Protein AF-A0A0D2Y3J0-F1 (afdb_monomer)

pLDDT: mean 89.6, std 12.4, range [30.55, 98.5]

Radius of gyration: 17.75 Å; Cα contacts (8 Å, |Δi|>4): 275; chains: 1; bounding box: 44×41×51 Å

Sequence (168 aa):
MAFYSLRALSFVGDEAYEAQFFSFWAPWRKQLELNMTTWVEDYITQRSDCHAWGSLPLYEYTAEVAGFKLAMINGERVLIFKPRVGLFKAFEAKVPVSGTWQQPILARVSWQKDQNNEVFLTLSWESEGDEKQEGKQLPVHIILPTRQEEVLETLSNKQWKLSLGSKQ

Secondary structure (DSSP, 8-state):
-HHHHHHHHHHH-HHHHHHHHHHHTHHHHHHHHTT-SS--S-TTT---S--GGG-HHHHIIIIIIS-EEEEEETTEEEEEE---TTS-SEEEEEEEEEE-SSSEEEEEEEEEE-TTSEEEEEEEEEE-SSS---S-PPPEEEE-TTS-EEEESS---EEEEEE-----

Mean predicted aligned error: 5.48 Å

Nearest PDB structures (foldseek):
  2imj-assembly2_D  TM=3.418E-01  e=1.082E+00  Pseudomonas protegens Pf-5
  3f14-assembly1_A-2  TM=2.575E-01  e=6.310E-01  Cytophaga hutchinsonii ATCC 33406
  6d63-assembly5_I  TM=4.666E-01  e=7.826E+00  Pseudomonas sp. ADP
  5if6-assembly2_B  TM=3.791E-01  e=8.309E+00  synthetic construct

Structure (mmCIF, N/CA/C/O backbone):
data_AF-A0A0D2Y3J0-F1
#
_entry.id   AF-A0A0D2Y3J0-F1
#
loop_
_atom_site.group_PDB
_atom_site.id
_atom_site.type_symbol
_atom_site.label_atom_id
_atom_site.label_alt_id
_atom_site.label_comp_id
_atom_site.label_asym_id
_atom_site.label_entity_id
_atom_site.label_seq_id
_atom_site.pdbx_PDB_ins_code
_atom_site.Cartn_x
_atom_site.Cartn_y
_atom_site.Cartn_z
_atom_site.occupancy
_atom_site.B_iso_or_equiv
_atom_site.auth_seq_id
_atom_site.auth_comp_id
_atom_site.auth_asym_id
_atom_site.auth_atom_id
_atom_site.pdbx_PDB_model_num
ATOM 1 N N . MET A 1 1 ? 9.677 9.136 -14.316 1.00 67.69 1 MET A N 1
ATOM 2 C CA . MET A 1 1 ? 8.374 9.783 -14.630 1.00 67.69 1 MET A CA 1
ATOM 3 C C . MET A 1 1 ? 7.135 9.088 -14.047 1.00 67.69 1 MET A C 1
ATOM 5 O O . MET A 1 1 ? 6.136 9.767 -13.875 1.00 67.69 1 MET A O 1
ATOM 9 N N . ALA A 1 2 ? 7.164 7.798 -13.682 1.00 86.62 2 ALA A N 1
ATOM 10 C CA . ALA A 1 2 ? 5.972 7.083 -13.189 1.00 86.62 2 ALA A CA 1
ATOM 11 C C . ALA A 1 2 ? 5.349 7.624 -11.878 1.00 86.62 2 ALA A C 1
ATOM 13 O O . ALA A 1 2 ? 4.147 7.470 -11.680 1.00 86.62 2 ALA A O 1
ATOM 14 N N . PHE A 1 3 ? 6.130 8.286 -11.010 1.00 91.19 3 PHE A N 1
ATOM 15 C CA . PHE A 1 3 ? 5.646 8.805 -9.720 1.00 91.19 3 PHE A CA 1
ATOM 16 C C . PHE A 1 3 ? 4.426 9.725 -9.879 1.00 91.19 3 PHE A C 1
ATOM 18 O O . PHE A 1 3 ? 3.378 9.476 -9.289 1.00 91.19 3 PHE A O 1
ATOM 25 N N . TYR A 1 4 ? 4.526 10.766 -10.711 1.00 93.94 4 TYR A N 1
ATOM 26 C CA . TYR A 1 4 ? 3.445 11.745 -10.863 1.00 93.94 4 TYR A CA 1
ATOM 27 C C . TYR A 1 4 ? 2.202 11.154 -11.533 1.00 93.94 4 TYR A C 1
ATOM 29 O O . TYR A 1 4 ? 1.088 11.546 -11.200 1.00 93.94 4 TYR A O 1
ATOM 37 N N . SER A 1 5 ? 2.373 10.175 -12.425 1.00 94.94 5 SER A N 1
ATOM 38 C CA . SER A 1 5 ? 1.251 9.467 -13.047 1.00 94.94 5 SER A CA 1
ATOM 39 C C . SER A 1 5 ? 0.469 8.643 -12.019 1.00 94.94 5 SER A C 1
ATOM 41 O O . SER A 1 5 ? -0.756 8.714 -11.994 1.00 94.94 5 SER A O 1
ATOM 43 N N . LEU A 1 6 ? 1.154 7.932 -11.117 1.00 95.50 6 LEU A N 1
ATOM 44 C CA . LEU A 1 6 ? 0.505 7.201 -10.022 1.00 95.50 6 LEU A CA 1
ATOM 45 C C . LEU A 1 6 ? -0.146 8.140 -8.997 1.00 95.50 6 LEU A C 1
ATOM 47 O O . LEU A 1 6 ? -1.243 7.851 -8.523 1.00 95.50 6 LEU A O 1
ATOM 51 N N . ARG A 1 7 ? 0.460 9.301 -8.710 1.00 95.81 7 ARG A N 1
ATOM 52 C CA . ARG A 1 7 ? -0.180 10.347 -7.889 1.00 95.81 7 ARG A CA 1
ATOM 53 C C . ARG A 1 7 ? -1.465 10.868 -8.531 1.00 95.81 7 ARG A C 1
ATOM 55 O O . ARG A 1 7 ? -2.476 10.962 -7.842 1.00 95.81 7 ARG A O 1
ATOM 62 N N . ALA A 1 8 ? -1.447 11.151 -9.834 1.00 96.31 8 ALA A N 1
ATOM 63 C CA . ALA A 1 8 ? -2.632 11.593 -10.566 1.00 96.31 8 ALA A CA 1
ATOM 64 C C . ALA A 1 8 ? -3.733 10.521 -10.558 1.00 96.31 8 ALA A C 1
ATOM 66 O O . ALA A 1 8 ? -4.881 10.830 -10.257 1.00 96.31 8 ALA A O 1
ATOM 67 N N . LEU A 1 9 ? -3.388 9.253 -10.795 1.00 96.19 9 LEU A N 1
ATOM 68 C CA . LEU A 1 9 ? -4.343 8.144 -10.716 1.00 96.19 9 LEU A CA 1
ATOM 69 C C . LEU A 1 9 ? -4.934 7.988 -9.311 1.00 96.19 9 LEU A C 1
ATOM 71 O O . LEU A 1 9 ? -6.146 7.842 -9.175 1.00 96.19 9 LEU A O 1
ATOM 75 N N . SER A 1 10 ? -4.107 8.082 -8.263 1.00 95.38 10 SER A N 1
ATOM 76 C CA . SER A 1 10 ? -4.595 8.020 -6.881 1.00 95.38 10 SER A CA 1
ATOM 77 C C . SER A 1 10 ? -5.524 9.184 -6.551 1.00 95.38 10 SER A C 1
ATOM 79 O O . SER A 1 10 ? -6.393 9.018 -5.698 1.00 95.38 10 SER A O 1
ATOM 81 N N . PHE A 1 11 ? -5.313 10.351 -7.159 1.00 94.94 11 PHE A N 1
ATOM 82 C CA . PHE A 1 11 ? -6.169 11.517 -6.974 1.00 94.94 11 PHE A CA 1
ATOM 83 C C . PHE A 1 11 ? -7.521 11.349 -7.678 1.00 94.94 11 PHE A C 1
ATOM 85 O O . PHE A 1 11 ? -8.545 11.711 -7.110 1.00 94.94 11 PHE A O 1
ATOM 92 N N . VAL A 1 12 ? -7.533 10.763 -8.882 1.00 96.00 12 VAL A N 1
ATOM 93 C CA . VAL A 1 12 ? -8.768 10.470 -9.635 1.00 96.00 12 VAL A CA 1
ATOM 94 C C . VAL A 1 12 ? -9.661 9.494 -8.873 1.00 96.00 12 VAL A C 1
ATOM 96 O O . VAL A 1 12 ? -10.873 9.686 -8.819 1.00 96.00 12 VAL A O 1
ATOM 99 N N . GLY A 1 13 ? -9.075 8.458 -8.273 1.00 93.38 13 GLY A N 1
ATOM 100 C CA . GLY A 1 13 ? -9.808 7.542 -7.411 1.00 93.38 13 GLY A CA 1
ATOM 101 C C . GLY A 1 13 ? -9.297 6.112 -7.459 1.00 93.38 13 GLY A C 1
ATOM 102 O O . GLY A 1 13 ? -8.381 5.760 -8.204 1.00 93.38 13 GLY A O 1
ATOM 103 N N . ASP A 1 14 ? -9.914 5.273 -6.631 1.00 93.06 14 ASP A N 1
ATOM 104 C CA . ASP A 1 14 ? -9.416 3.922 -6.387 1.00 93.06 14 ASP A CA 1
ATOM 105 C C . ASP A 1 14 ? -9.575 3.011 -7.600 1.00 93.06 14 ASP A C 1
ATOM 107 O O . ASP A 1 14 ? -8.665 2.253 -7.912 1.00 93.06 14 ASP A O 1
ATOM 111 N N . GLU A 1 15 ? -10.673 3.145 -8.338 1.00 92.88 15 GLU A N 1
ATOM 112 C CA . GLU A 1 15 ? -10.917 2.372 -9.554 1.00 92.88 15 GLU A CA 1
ATOM 113 C C . GLU A 1 15 ? -9.846 2.628 -10.625 1.00 92.88 15 GLU A C 1
ATOM 115 O O . GLU A 1 15 ? -9.233 1.685 -11.127 1.00 92.88 15 GLU A O 1
ATOM 120 N N . ALA A 1 16 ? -9.564 3.902 -10.920 1.00 94.81 16 ALA A N 1
ATOM 121 C CA . ALA A 1 16 ? -8.575 4.287 -11.923 1.00 94.81 16 ALA A CA 1
ATOM 122 C C . ALA A 1 16 ? -7.160 3.839 -11.526 1.00 94.81 16 ALA A C 1
ATOM 124 O O . ALA A 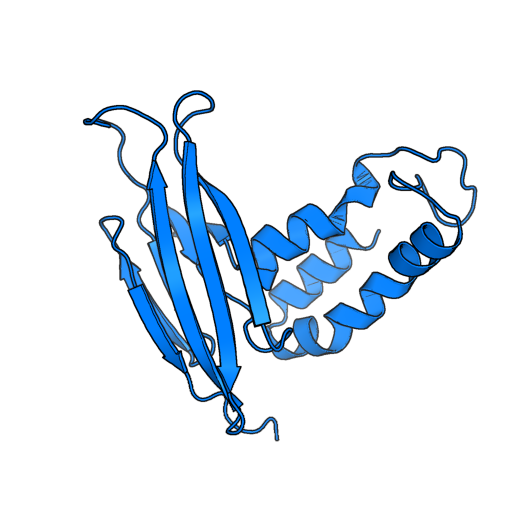1 16 ? -6.413 3.314 -12.354 1.00 94.81 16 ALA A O 1
ATOM 125 N N . TYR A 1 17 ? -6.800 4.017 -10.251 1.00 96.00 17 TYR A N 1
ATOM 126 C CA . TYR A 1 17 ? -5.512 3.581 -9.723 1.00 96.00 17 TYR A CA 1
ATOM 127 C C . TYR A 1 17 ? -5.365 2.056 -9.774 1.00 96.00 17 TYR A C 1
ATOM 129 O O . TYR A 1 17 ? -4.386 1.549 -10.325 1.00 96.00 17 TYR A O 1
ATOM 137 N N . GLU A 1 18 ? -6.338 1.308 -9.247 1.00 95.31 18 GLU A N 1
ATOM 138 C CA . GLU A 1 18 ? -6.275 -0.155 -9.186 1.00 95.31 18 GLU A CA 1
ATOM 139 C C . GLU A 1 18 ? -6.269 -0.805 -10.570 1.00 95.31 18 GLU A C 1
ATOM 141 O O . GLU A 1 18 ? -5.565 -1.796 -10.766 1.00 95.31 18 GLU A O 1
ATOM 146 N N . ALA A 1 19 ? -7.003 -0.244 -11.536 1.00 95.25 19 ALA A N 1
ATOM 147 C CA . ALA A 1 19 ? -7.036 -0.749 -12.907 1.00 95.25 19 ALA A CA 1
ATOM 148 C C . ALA A 1 19 ? -5.657 -0.706 -13.589 1.00 95.25 19 ALA A C 1
ATOM 150 O O . ALA A 1 19 ? -5.357 -1.552 -14.429 1.00 95.25 19 ALA A O 1
ATOM 151 N N . GLN A 1 20 ? -4.810 0.263 -13.227 1.00 94.88 20 GLN A N 1
ATOM 152 C CA . GLN A 1 20 ? -3.494 0.452 -13.845 1.00 94.88 20 GLN A CA 1
ATOM 153 C C . GLN A 1 20 ? -2.334 -0.076 -12.999 1.00 94.88 20 GLN A C 1
ATOM 155 O O . GLN A 1 20 ? -1.260 -0.338 -13.531 1.00 94.88 20 GLN A O 1
ATOM 160 N N . PHE A 1 21 ? -2.521 -0.265 -11.695 1.00 95.44 21 PHE A N 1
ATOM 161 C CA . PHE A 1 21 ? -1.444 -0.555 -10.747 1.00 95.44 21 PHE A CA 1
ATOM 162 C C . PHE A 1 21 ? -0.438 -1.621 -11.224 1.00 95.44 21 PHE A C 1
ATOM 164 O O . PHE A 1 21 ? 0.770 -1.395 -11.209 1.00 95.44 21 PHE A O 1
ATOM 171 N N . PHE A 1 22 ? -0.911 -2.769 -11.716 1.00 95.25 22 PHE A N 1
ATOM 172 C CA . PHE A 1 22 ? -0.025 -3.855 -12.148 1.00 95.25 22 PHE A CA 1
ATOM 173 C C . PHE A 1 22 ? 0.706 -3.594 -13.470 1.00 95.25 22 PHE A C 1
ATOM 175 O O . PHE A 1 22 ? 1.806 -4.123 -13.675 1.00 95.25 22 PHE A O 1
ATOM 182 N N . SER A 1 23 ? 0.123 -2.802 -14.376 1.00 94.12 23 SER A N 1
ATOM 183 C CA . SER A 1 23 ? 0.756 -2.471 -15.659 1.00 94.12 23 SER A CA 1
ATOM 184 C C . SER A 1 23 ? 1.952 -1.541 -15.449 1.00 94.12 23 SER A C 1
ATOM 186 O O . SER A 1 23 ? 2.991 -1.729 -16.087 1.00 94.12 23 SER A O 1
ATOM 188 N N . PHE A 1 24 ? 1.870 -0.641 -14.460 1.00 93.06 24 PHE A N 1
ATOM 189 C CA . PHE A 1 24 ? 2.979 0.227 -14.057 1.00 93.06 24 PHE A CA 1
ATOM 190 C C . PHE A 1 24 ? 4.235 -0.554 -13.672 1.00 93.06 24 PHE A C 1
ATOM 192 O O . PHE A 1 24 ? 5.330 -0.053 -13.884 1.00 93.06 24 PHE A O 1
ATOM 199 N N . TRP A 1 25 ? 4.122 -1.792 -13.187 1.00 93.88 25 TRP A N 1
ATOM 200 C CA . TRP A 1 25 ? 5.270 -2.600 -12.761 1.00 93.88 25 TRP A CA 1
ATOM 201 C C . TRP A 1 25 ? 6.038 -3.296 -13.881 1.00 93.88 25 TRP A C 1
ATOM 203 O O . TRP A 1 25 ? 7.054 -3.935 -13.607 1.00 93.88 25 TRP A O 1
ATOM 213 N N . ALA A 1 26 ? 5.598 -3.188 -15.136 1.00 93.25 26 ALA A N 1
ATOM 214 C CA . ALA A 1 26 ? 6.302 -3.800 -16.265 1.00 93.25 26 ALA A CA 1
ATOM 215 C C . ALA A 1 26 ? 7.793 -3.396 -16.356 1.00 93.25 26 ALA A C 1
ATOM 217 O O . ALA A 1 26 ? 8.633 -4.288 -16.484 1.00 93.25 26 ALA A O 1
ATOM 218 N N . PRO A 1 27 ? 8.174 -2.113 -16.202 1.00 91.38 27 PRO A N 1
ATOM 219 C CA . PRO A 1 27 ? 9.574 -1.714 -16.302 1.00 91.38 27 PRO A CA 1
ATOM 220 C C . PRO A 1 27 ? 10.454 -2.259 -15.161 1.00 91.38 27 PRO A C 1
ATOM 222 O O . PRO A 1 27 ? 11.603 -2.620 -15.396 1.00 91.38 27 PRO A O 1
ATOM 225 N N . TRP A 1 28 ? 9.916 -2.392 -13.943 1.00 92.88 28 TRP A N 1
ATOM 226 C CA . TRP A 1 28 ? 10.625 -3.003 -12.809 1.00 92.88 28 TRP A CA 1
ATOM 227 C C . TRP A 1 28 ? 10.798 -4.514 -12.975 1.00 92.88 28 TRP A C 1
ATOM 229 O O . TRP A 1 28 ? 11.865 -5.042 -12.680 1.00 92.88 28 TRP A O 1
ATOM 239 N N . ARG A 1 29 ? 9.786 -5.212 -13.506 1.00 94.19 29 ARG A N 1
ATOM 240 C CA . ARG A 1 29 ? 9.901 -6.644 -13.831 1.00 94.19 29 ARG A CA 1
ATOM 241 C C . ARG A 1 29 ? 11.001 -6.908 -14.857 1.00 94.19 29 ARG A C 1
ATOM 243 O O . ARG A 1 29 ? 11.797 -7.816 -14.660 1.00 94.19 29 ARG A O 1
ATOM 250 N N . LYS A 1 30 ? 11.124 -6.045 -15.868 1.00 92.25 30 LYS A N 1
ATOM 251 C CA . LYS A 1 30 ? 12.222 -6.113 -16.841 1.00 92.25 30 LYS A CA 1
ATOM 252 C C . LYS A 1 30 ? 13.603 -5.915 -16.202 1.00 92.25 30 LYS A C 1
ATOM 254 O O . LYS A 1 30 ? 14.560 -6.547 -16.625 1.00 92.25 30 LYS A O 1
ATOM 259 N N . GLN A 1 31 ? 13.729 -5.064 -15.180 1.00 92.06 31 GLN A N 1
ATOM 260 C CA . GLN A 1 31 ? 14.992 -4.933 -14.438 1.00 92.06 31 GLN A CA 1
ATOM 261 C C . GLN A 1 31 ? 15.336 -6.223 -13.681 1.00 92.06 31 GLN A C 1
ATOM 263 O O . GLN A 1 31 ? 16.483 -6.660 -13.709 1.00 92.06 31 GLN A O 1
ATOM 268 N N . LEU A 1 32 ? 14.346 -6.869 -13.059 1.00 94.25 32 LEU A N 1
ATOM 269 C CA . LEU A 1 32 ? 14.553 -8.152 -12.379 1.00 94.25 32 LEU A CA 1
ATOM 270 C C . LEU A 1 32 ? 15.007 -9.255 -13.348 1.00 94.25 32 LEU A C 1
ATOM 272 O O . LEU A 1 32 ? 15.891 -10.032 -13.002 1.00 94.25 32 LEU A O 1
ATOM 276 N N . GLU A 1 33 ? 14.471 -9.293 -14.572 1.00 94.88 33 GLU A N 1
ATOM 277 C CA . GLU A 1 33 ? 14.919 -10.217 -15.635 1.00 94.88 33 GLU A CA 1
ATOM 278 C C . GLU A 1 33 ? 16.394 -10.014 -16.025 1.00 94.88 33 GLU A C 1
ATOM 280 O O . GLU A 1 33 ? 17.047 -10.943 -16.495 1.00 94.88 33 GLU A O 1
ATOM 285 N N . LEU A 1 34 ? 16.935 -8.814 -15.796 1.00 91.88 34 LEU A N 1
ATOM 286 C CA . LEU A 1 34 ? 18.345 -8.476 -16.005 1.00 91.88 34 LEU A CA 1
ATOM 287 C C . LEU A 1 34 ? 19.211 -8.723 -14.757 1.00 91.88 34 LEU A C 1
ATOM 289 O O . LEU A 1 34 ? 20.367 -8.311 -14.729 1.00 91.88 34 LEU A O 1
ATOM 293 N N . ASN A 1 35 ? 18.679 -9.403 -13.735 1.00 94.69 35 ASN A N 1
ATOM 294 C CA . ASN A 1 35 ? 19.330 -9.651 -12.441 1.00 94.69 35 ASN A CA 1
ATOM 295 C C . ASN A 1 35 ? 19.709 -8.376 -11.673 1.00 94.69 35 ASN A C 1
ATOM 297 O O . ASN A 1 35 ? 20.627 -8.385 -10.852 1.00 94.69 35 ASN A O 1
ATOM 301 N N . MET A 1 36 ? 18.999 -7.276 -11.918 1.00 92.81 36 MET A N 1
ATOM 302 C CA . MET A 1 36 ? 19.218 -6.037 -11.183 1.00 92.81 36 MET A CA 1
ATOM 303 C C . MET A 1 36 ? 18.805 -6.201 -9.720 1.00 92.81 36 MET A C 1
ATOM 305 O O . MET A 1 36 ? 17.706 -6.669 -9.419 1.00 92.81 36 MET A O 1
ATOM 309 N N . THR A 1 37 ? 19.674 -5.765 -8.809 1.00 93.88 37 THR A N 1
ATOM 310 C CA . THR A 1 37 ? 19.421 -5.738 -7.356 1.00 93.88 37 THR A CA 1
ATOM 311 C C . THR A 1 37 ? 19.139 -4.327 -6.829 1.00 93.88 37 THR A C 1
ATOM 313 O O . THR A 1 37 ? 18.767 -4.153 -5.669 1.00 93.88 37 THR A O 1
ATOM 316 N N . THR A 1 38 ? 19.279 -3.323 -7.695 1.00 93.12 38 THR A N 1
ATOM 317 C CA . THR A 1 38 ? 18.999 -1.901 -7.469 1.00 93.12 38 THR A CA 1
ATOM 318 C C . THR A 1 38 ? 18.173 -1.342 -8.632 1.00 93.12 38 THR A C 1
ATOM 320 O O . THR A 1 38 ? 17.797 -2.071 -9.549 1.00 93.12 38 THR A O 1
ATOM 323 N N . TRP A 1 39 ? 17.835 -0.051 -8.584 1.00 92.25 39 TRP A N 1
ATOM 324 C CA . TRP A 1 39 ? 16.967 0.579 -9.580 1.00 92.25 39 TRP A CA 1
ATOM 325 C C . TRP A 1 39 ? 17.769 1.327 -10.641 1.00 92.25 39 TRP A C 1
ATOM 327 O O . TRP A 1 39 ? 18.546 2.216 -10.294 1.00 92.25 39 TRP A O 1
ATOM 337 N N . VAL A 1 40 ? 17.525 1.033 -11.920 1.00 90.75 40 VAL A N 1
ATOM 338 C CA . VAL A 1 40 ? 18.158 1.766 -13.029 1.00 90.75 40 VAL A CA 1
ATOM 339 C C . VAL A 1 40 ? 17.706 3.225 -13.066 1.00 90.75 40 VAL A C 1
ATOM 341 O O . VAL A 1 40 ? 16.564 3.552 -12.729 1.00 90.75 40 VAL A O 1
ATOM 344 N N . GLU A 1 41 ? 18.604 4.102 -13.508 1.00 86.94 41 GLU A N 1
ATOM 345 C CA . GLU A 1 41 ? 18.353 5.534 -13.659 1.00 86.94 41 GLU A CA 1
ATOM 346 C C . GLU A 1 41 ? 17.174 5.800 -14.602 1.00 86.94 41 GLU A C 1
ATOM 348 O O . GLU A 1 41 ? 16.200 6.462 -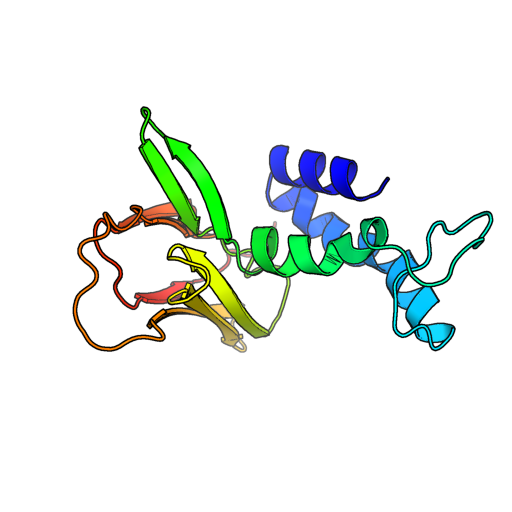14.237 1.00 86.94 41 GLU A O 1
ATOM 353 N N . ASP A 1 42 ? 17.244 5.245 -15.806 1.00 80.81 42 ASP A N 1
ATOM 354 C CA . ASP A 1 42 ? 16.226 5.388 -16.828 1.00 80.81 42 ASP A CA 1
ATOM 355 C C . ASP A 1 42 ? 16.265 4.192 -17.796 1.00 80.81 42 ASP A C 1
ATOM 357 O O . ASP A 1 42 ? 17.262 3.479 -17.900 1.00 80.81 42 ASP A O 1
ATOM 361 N N . TYR A 1 43 ? 15.162 3.958 -18.509 1.00 71.00 43 TYR A N 1
ATOM 362 C CA . TYR A 1 43 ? 15.015 2.803 -19.404 1.00 71.00 43 TYR A CA 1
ATOM 363 C C . TYR A 1 43 ? 15.602 3.016 -20.808 1.00 71.00 43 TYR A C 1
ATOM 365 O O . TYR A 1 43 ? 15.591 2.082 -21.610 1.00 71.00 43 TYR A O 1
ATOM 373 N N . ILE A 1 44 ? 16.062 4.230 -21.118 1.00 74.06 44 ILE A N 1
ATOM 374 C CA . ILE A 1 44 ? 16.518 4.669 -22.441 1.00 74.06 44 ILE A CA 1
ATOM 375 C C . ILE A 1 44 ? 18.044 4.583 -22.524 1.00 74.06 44 ILE A C 1
ATOM 377 O O . ILE A 1 44 ? 18.572 3.916 -23.407 1.00 74.06 44 ILE A O 1
ATOM 381 N N . THR A 1 45 ? 18.745 5.258 -21.615 1.00 72.38 45 THR A N 1
ATOM 382 C CA . THR A 1 45 ? 20.203 5.388 -21.600 1.00 72.38 45 THR A CA 1
ATOM 383 C C . THR A 1 45 ? 20.870 4.407 -20.647 1.00 72.38 45 THR A C 1
ATOM 385 O O . THR A 1 45 ? 22.004 4.017 -20.906 1.00 72.38 45 THR A O 1
ATOM 388 N N . GLN A 1 46 ? 20.169 3.985 -19.581 1.00 74.38 46 GLN A N 1
ATOM 389 C CA . GLN A 1 46 ? 20.665 3.043 -18.564 1.00 74.38 46 GLN A CA 1
ATOM 390 C C . GLN A 1 46 ? 22.070 3.402 -18.056 1.00 74.38 46 GLN A C 1
ATOM 392 O O . GLN A 1 46 ? 22.915 2.538 -17.833 1.00 74.38 46 GLN A O 1
ATOM 397 N N . ARG A 1 47 ? 22.336 4.701 -17.889 1.00 80.44 47 ARG A N 1
ATOM 398 C CA . ARG A 1 47 ? 23.666 5.214 -17.544 1.00 80.44 47 ARG A CA 1
ATOM 399 C C . ARG A 1 47 ? 24.127 4.795 -16.144 1.00 80.44 47 ARG A C 1
ATOM 401 O O . ARG A 1 47 ? 25.331 4.738 -15.895 1.00 80.44 47 ARG A O 1
ATOM 408 N N . SER A 1 48 ? 23.190 4.481 -15.253 1.00 86.31 48 SER A N 1
ATOM 409 C CA . SER A 1 48 ? 23.472 3.899 -13.946 1.00 86.31 48 SER A CA 1
ATOM 410 C C . SER A 1 48 ? 22.425 2.866 -13.544 1.00 86.31 48 SER A C 1
ATOM 412 O O . SER A 1 48 ? 21.230 2.999 -13.815 1.00 86.31 48 SER A O 1
ATOM 414 N N . ASP A 1 49 ? 22.909 1.840 -12.859 1.00 89.44 49 ASP A N 1
ATOM 415 C CA . ASP A 1 49 ? 22.185 0.699 -12.318 1.00 89.44 49 ASP A CA 1
ATOM 416 C C . ASP A 1 49 ? 21.635 0.925 -10.898 1.00 89.44 49 ASP A C 1
ATOM 418 O O . ASP A 1 49 ? 20.838 0.115 -10.421 1.00 89.44 49 ASP A O 1
ATOM 422 N N . CYS A 1 50 ? 22.012 2.016 -10.221 1.00 93.38 50 CYS A N 1
ATOM 423 C CA . CYS A 1 50 ? 21.630 2.297 -8.835 1.00 93.38 50 CYS A CA 1
ATOM 424 C C . CYS A 1 50 ? 21.230 3.762 -8.630 1.00 93.38 50 CYS A C 1
ATOM 426 O O . CYS A 1 50 ? 22.062 4.628 -8.366 1.00 93.38 50 CYS A O 1
ATOM 428 N N . HIS A 1 51 ? 19.935 4.047 -8.748 1.00 91.75 51 HIS A N 1
ATOM 429 C CA . HIS A 1 51 ? 19.367 5.385 -8.619 1.00 91.75 51 HIS A CA 1
ATOM 430 C C . HIS A 1 51 ? 18.093 5.386 -7.770 1.00 91.75 51 HIS A C 1
ATOM 432 O O . HIS A 1 51 ? 17.060 4.817 -8.127 1.00 91.75 51 HIS A O 1
ATOM 438 N N . ALA A 1 52 ? 18.131 6.114 -6.653 1.00 91.12 52 ALA A N 1
ATOM 439 C CA . ALA A 1 52 ? 17.041 6.146 -5.679 1.00 91.12 52 ALA A CA 1
ATOM 440 C C . ALA A 1 52 ? 15.704 6.642 -6.256 1.00 91.12 52 ALA A C 1
ATOM 442 O O . ALA A 1 52 ? 14.649 6.216 -5.794 1.00 91.12 52 ALA A O 1
ATOM 443 N N . TRP A 1 53 ? 15.699 7.475 -7.301 1.00 89.94 53 TRP A N 1
ATOM 444 C CA . TRP A 1 53 ? 14.452 7.932 -7.930 1.00 89.94 53 TRP A CA 1
ATOM 445 C C . TRP A 1 53 ? 13.659 6.816 -8.644 1.00 89.94 53 TRP A C 1
ATOM 447 O O . TRP A 1 53 ? 12.487 7.001 -8.975 1.00 89.94 53 TRP A O 1
ATOM 457 N N . GLY A 1 54 ? 14.269 5.640 -8.836 1.00 90.06 54 GLY A N 1
ATOM 458 C CA . GLY A 1 54 ? 13.636 4.433 -9.360 1.00 90.06 54 GLY A CA 1
ATOM 459 C C . GLY A 1 54 ? 12.969 3.585 -8.272 1.00 90.06 54 GLY A C 1
ATOM 460 O O . GLY A 1 54 ? 12.235 2.652 -8.593 1.00 90.06 54 GLY A O 1
ATOM 461 N N . SER A 1 55 ? 13.144 3.942 -6.993 1.00 93.12 55 SER A N 1
ATOM 462 C CA . SER A 1 55 ? 12.601 3.225 -5.826 1.00 93.12 55 SER A CA 1
ATOM 463 C C . SER A 1 55 ? 11.106 3.448 -5.568 1.00 93.12 55 SER A C 1
ATOM 465 O O . SER A 1 55 ? 10.602 3.139 -4.489 1.00 93.12 55 SER A O 1
ATOM 467 N N . LEU A 1 56 ? 10.371 3.930 -6.576 1.00 94.38 56 LEU A N 1
ATOM 468 C CA . LEU A 1 56 ? 8.929 4.177 -6.524 1.00 94.38 56 LEU A CA 1
ATOM 469 C C . LEU A 1 56 ? 8.111 3.040 -5.884 1.00 94.38 56 LEU A C 1
ATOM 471 O O . LEU A 1 56 ? 7.231 3.367 -5.087 1.00 94.38 56 LEU A O 1
ATOM 475 N N . PRO A 1 57 ? 8.381 1.740 -6.147 1.00 94.56 57 PRO A N 1
ATOM 476 C CA . PRO A 1 57 ? 7.620 0.665 -5.518 1.00 94.56 57 PRO A CA 1
ATOM 477 C C . PRO A 1 57 ? 7.604 0.750 -3.987 1.00 94.56 57 PRO A C 1
ATOM 479 O O . PRO A 1 57 ? 6.562 0.502 -3.390 1.00 94.56 57 PRO A O 1
ATOM 482 N N . LEU A 1 58 ? 8.704 1.166 -3.345 1.00 94.38 58 LEU A N 1
ATOM 483 C CA . LEU A 1 58 ? 8.768 1.296 -1.883 1.00 94.38 58 LEU A CA 1
ATOM 484 C C . LEU A 1 58 ? 7.723 2.286 -1.355 1.00 94.38 58 LEU A C 1
ATOM 486 O O . LEU A 1 58 ? 7.072 2.026 -0.343 1.00 94.38 58 LEU A O 1
ATOM 490 N N . TYR A 1 59 ? 7.531 3.400 -2.063 1.00 95.19 59 TYR A N 1
ATOM 491 C CA . TYR A 1 59 ? 6.509 4.379 -1.714 1.00 95.19 59 TYR A CA 1
ATOM 492 C C . TYR A 1 59 ? 5.104 3.846 -2.010 1.00 95.19 59 TYR A C 1
ATOM 494 O O . TYR A 1 59 ? 4.230 3.929 -1.158 1.00 95.19 59 TYR A O 1
ATOM 502 N N . GLU A 1 60 ? 4.863 3.266 -3.188 1.00 97.06 60 GLU A N 1
ATOM 503 C CA . GLU A 1 60 ? 3.515 2.807 -3.555 1.00 97.06 60 GLU A CA 1
ATOM 504 C C . GLU A 1 60 ? 3.015 1.683 -2.638 1.00 97.06 60 GLU A C 1
ATOM 506 O O . GLU A 1 60 ? 1.867 1.715 -2.196 1.00 97.06 60 GLU A O 1
ATOM 511 N N . TYR A 1 61 ? 3.871 0.723 -2.279 1.00 97.50 61 TYR A N 1
ATOM 512 C CA . TYR A 1 61 ? 3.479 -0.359 -1.376 1.00 97.50 61 TYR A CA 1
ATOM 513 C C . TYR A 1 61 ? 3.146 0.134 0.037 1.00 97.50 61 TYR A C 1
ATOM 515 O O . TYR A 1 61 ? 2.228 -0.391 0.663 1.00 97.50 61 TYR A O 1
ATOM 523 N N . THR A 1 62 ? 3.843 1.152 0.540 1.00 97.56 62 THR A N 1
ATOM 524 C CA . THR A 1 62 ? 3.624 1.674 1.900 1.00 97.56 62 THR A CA 1
ATOM 525 C C . THR A 1 62 ? 2.499 2.710 1.956 1.00 97.56 62 THR A C 1
ATOM 527 O O . THR A 1 62 ? 1.642 2.656 2.838 1.00 97.56 62 THR A O 1
ATOM 530 N N . ALA A 1 63 ? 2.449 3.623 0.988 1.00 96.81 63 ALA A N 1
ATOM 531 C CA . ALA A 1 63 ? 1.509 4.735 0.985 1.00 96.81 63 ALA A CA 1
ATOM 532 C C . ALA A 1 63 ? 0.160 4.395 0.344 1.00 96.81 63 ALA A C 1
ATOM 534 O O . ALA A 1 63 ? -0.875 4.857 0.817 1.00 96.81 63 ALA A O 1
ATOM 535 N N . GLU A 1 64 ? 0.146 3.615 -0.739 1.00 97.19 64 GLU A N 1
ATOM 536 C CA . GLU A 1 64 ? -1.078 3.326 -1.499 1.00 97.19 64 GLU A CA 1
ATOM 537 C C . GLU A 1 64 ? -1.624 1.932 -1.213 1.00 97.19 64 GLU A C 1
ATOM 539 O O . GLU A 1 64 ? -2.824 1.785 -1.016 1.00 97.19 64 GLU A O 1
ATOM 544 N N . VAL A 1 65 ? -0.772 0.904 -1.184 1.00 97.94 65 VAL A N 1
ATOM 545 C CA . VAL A 1 65 ? -1.228 -0.479 -0.968 1.00 97.94 65 VAL A CA 1
ATOM 546 C C . VAL A 1 65 ? -1.554 -0.702 0.505 1.00 97.94 65 VAL A C 1
ATOM 548 O O . VAL A 1 65 ? -2.713 -0.949 0.839 1.00 97.94 65 VAL A O 1
ATOM 551 N N . ALA A 1 66 ? -0.559 -0.554 1.387 1.00 98.31 66 ALA A N 1
ATOM 552 C CA . ALA A 1 66 ? -0.753 -0.576 2.837 1.00 98.31 66 ALA A CA 1
ATOM 553 C C . ALA A 1 66 ? -1.627 0.597 3.313 1.00 98.31 66 ALA A C 1
ATOM 555 O O . ALA A 1 66 ? -2.372 0.453 4.277 1.00 98.31 66 ALA A O 1
ATOM 556 N N . GLY A 1 67 ? -1.582 1.724 2.594 1.00 97.81 67 GLY A N 1
ATOM 557 C CA . GLY A 1 67 ? -2.544 2.808 2.744 1.00 97.81 67 GLY A CA 1
ATOM 558 C C . GLY A 1 67 ? -2.175 3.875 3.769 1.00 97.81 67 GLY A C 1
ATOM 559 O O . GLY A 1 67 ? -3.070 4.594 4.204 1.00 97.81 67 GLY A O 1
ATOM 560 N N . PHE A 1 68 ? -0.910 3.988 4.180 1.00 97.62 68 PHE A N 1
ATOM 561 C CA . PHE A 1 68 ? -0.498 4.967 5.188 1.00 97.62 68 PHE A CA 1
ATOM 562 C C . PHE A 1 68 ? -0.018 6.272 4.557 1.00 97.62 68 PHE A C 1
ATOM 564 O O . PHE A 1 68 ? 1.026 6.317 3.907 1.00 97.62 68 PHE A O 1
ATOM 571 N N . LYS A 1 69 ? -0.747 7.365 4.780 1.00 96.00 69 LYS A N 1
ATOM 572 C CA . LYS A 1 69 ? -0.365 8.702 4.296 1.00 96.00 69 LYS A CA 1
ATOM 573 C C . LYS A 1 69 ? -0.521 9.728 5.398 1.00 96.00 69 LYS A C 1
ATOM 575 O O . LYS A 1 69 ? -1.356 9.581 6.274 1.00 96.00 69 LYS A O 1
ATOM 580 N N . LEU A 1 70 ? 0.246 10.804 5.327 1.00 95.06 70 LEU A N 1
ATOM 581 C CA . LEU A 1 70 ? 0.037 11.954 6.198 1.00 95.06 70 LEU A CA 1
ATOM 582 C C . LEU A 1 70 ? -0.812 12.992 5.475 1.00 95.06 70 LEU A C 1
ATOM 584 O O . LEU A 1 70 ? -0.585 13.265 4.295 1.00 95.06 70 LEU A O 1
ATOM 588 N N . ALA A 1 71 ? -1.755 13.584 6.195 1.00 94.69 71 ALA A N 1
ATOM 589 C CA . ALA A 1 71 ? -2.593 14.668 5.707 1.00 94.69 71 ALA A CA 1
ATOM 590 C C . ALA A 1 71 ? -2.700 15.784 6.752 1.00 94.69 71 ALA A C 1
ATOM 592 O O . ALA A 1 71 ? -2.408 15.584 7.931 1.00 94.69 71 ALA A O 1
ATOM 593 N N . MET A 1 72 ? -3.126 16.960 6.297 1.00 95.00 72 MET A N 1
ATOM 594 C CA . MET A 1 72 ? -3.560 18.052 7.164 1.00 95.00 72 MET A CA 1
ATOM 595 C C . MET A 1 72 ? -5.083 18.129 7.095 1.00 95.00 72 MET A C 1
ATOM 597 O O . MET A 1 72 ? -5.627 18.393 6.023 1.00 95.00 72 MET A O 1
ATOM 601 N N . ILE A 1 73 ? -5.763 17.902 8.215 1.00 92.12 73 ILE A N 1
ATOM 602 C CA . ILE A 1 73 ? -7.223 18.004 8.332 1.00 92.12 73 ILE A CA 1
ATOM 603 C C . ILE A 1 73 ? -7.512 19.013 9.437 1.00 92.12 73 ILE A C 1
ATOM 605 O O . ILE A 1 73 ? -7.022 18.871 10.551 1.00 92.12 73 ILE A O 1
ATOM 609 N N . ASN A 1 74 ? -8.262 20.070 9.118 1.00 91.00 74 ASN A N 1
ATOM 610 C CA . ASN A 1 74 ? -8.633 21.129 10.068 1.00 91.00 74 ASN A CA 1
ATOM 611 C C . ASN A 1 74 ? -7.444 21.750 10.836 1.00 91.00 74 ASN A C 1
ATOM 613 O O . ASN A 1 74 ? -7.578 22.150 11.987 1.00 91.00 74 ASN A O 1
ATOM 617 N N . GLY A 1 75 ? -6.270 21.839 10.199 1.00 91.56 75 GLY A N 1
ATOM 618 C CA . GLY A 1 75 ? -5.056 22.394 10.814 1.00 91.56 75 GLY A CA 1
ATOM 619 C C . GLY A 1 75 ? -4.274 21.418 11.699 1.00 91.56 75 GLY A C 1
ATOM 620 O O . GLY A 1 75 ? -3.218 21.786 12.209 1.00 91.56 75 GLY A O 1
ATOM 621 N N . GLU A 1 76 ? -4.724 20.171 11.830 1.00 91.38 76 GLU A N 1
ATOM 622 C CA . GLU A 1 76 ? -4.023 19.105 12.542 1.00 91.38 76 GLU A CA 1
ATOM 623 C C . GLU A 1 76 ? -3.392 18.107 11.566 1.00 91.38 76 GLU A C 1
ATOM 625 O O . GLU A 1 76 ? -3.941 17.803 10.505 1.00 91.38 76 GLU A O 1
ATOM 630 N N . ARG A 1 77 ? -2.205 17.605 11.921 1.00 92.94 77 ARG A N 1
ATOM 631 C CA . ARG A 1 77 ? -1.545 16.530 11.180 1.00 92.94 77 ARG A CA 1
ATOM 632 C C . ARG A 1 77 ? -2.203 15.207 11.558 1.00 92.94 77 ARG A C 1
ATOM 634 O O . ARG A 1 77 ? -2.225 14.849 12.730 1.00 92.94 77 ARG A O 1
ATOM 641 N N . VAL A 1 78 ? -2.677 14.473 10.561 1.00 95.12 78 VAL A N 1
ATOM 642 C CA . VAL A 1 78 ? -3.419 13.217 10.727 1.00 95.12 78 VAL A CA 1
ATOM 643 C C . VAL A 1 78 ? -2.729 12.111 9.936 1.00 95.12 78 VAL A C 1
ATOM 645 O O . VAL A 1 78 ? -2.229 12.345 8.829 1.00 95.12 78 VAL A O 1
ATOM 648 N N . LEU A 1 79 ? -2.699 10.903 10.495 1.00 96.69 79 LEU A N 1
ATOM 649 C CA . LEU A 1 79 ? -2.322 9.697 9.766 1.00 96.69 79 LEU A CA 1
ATOM 650 C C . LEU A 1 79 ? -3.566 9.120 9.084 1.00 96.69 79 LEU A C 1
ATOM 652 O O . LEU A 1 79 ? -4.496 8.675 9.742 1.00 96.69 79 LEU A O 1
ATOM 656 N N . ILE A 1 80 ? -3.583 9.099 7.760 1.00 97.50 80 ILE A N 1
ATOM 657 C CA . ILE A 1 80 ? -4.601 8.406 6.976 1.00 97.50 80 ILE A CA 1
ATOM 658 C C . ILE A 1 80 ? -4.223 6.933 6.870 1.00 97.50 80 ILE A C 1
ATOM 660 O O . ILE A 1 80 ? -3.097 6.615 6.485 1.00 97.50 80 ILE A O 1
ATOM 664 N N . PHE A 1 81 ? -5.181 6.054 7.147 1.00 98.06 81 PHE A N 1
ATOM 665 C CA . PHE A 1 81 ? -5.124 4.632 6.834 1.00 98.06 81 PHE A CA 1
ATOM 666 C C . PHE A 1 81 ? -6.216 4.287 5.816 1.00 98.06 81 PHE A C 1
ATOM 668 O O . PHE A 1 81 ? -7.390 4.159 6.161 1.00 98.06 81 PHE A O 1
ATOM 675 N N . LYS A 1 82 ? -5.824 4.148 4.547 1.00 97.88 82 LYS A N 1
ATOM 676 C CA . LYS A 1 82 ? -6.699 3.814 3.415 1.00 97.88 82 LYS A CA 1
ATOM 677 C C . LYS A 1 82 ? -6.114 2.646 2.604 1.00 97.88 82 LYS A C 1
ATOM 679 O O . LYS A 1 82 ? -5.493 2.884 1.565 1.00 97.88 82 LYS A O 1
ATOM 684 N N . PRO A 1 83 ? -6.247 1.391 3.072 1.00 97.69 83 PRO A N 1
ATOM 685 C CA . PRO A 1 83 ? -5.635 0.238 2.415 1.00 97.69 83 PRO A CA 1
ATOM 686 C C . PRO A 1 83 ? -6.364 -0.135 1.118 1.00 97.69 83 PRO A C 1
ATOM 688 O O . PRO A 1 83 ? -7.593 -0.228 1.079 1.00 97.69 83 PRO A O 1
ATOM 691 N N . ARG A 1 84 ? -5.613 -0.445 0.058 1.00 96.88 84 ARG A N 1
ATOM 692 C CA . ARG A 1 84 ? -6.156 -0.924 -1.229 1.00 96.88 84 ARG A CA 1
ATOM 693 C C . ARG A 1 84 ? -6.214 -2.448 -1.268 1.00 96.88 84 ARG A C 1
ATOM 695 O O . ARG A 1 84 ? -5.508 -3.109 -2.032 1.00 96.88 84 ARG A O 1
ATOM 702 N N . VAL A 1 85 ? -7.083 -3.025 -0.440 1.00 96.31 85 VAL A N 1
ATOM 703 C CA . VAL A 1 85 ? -7.203 -4.490 -0.283 1.00 96.31 85 VAL A CA 1
ATOM 704 C C . VAL A 1 85 ? -7.663 -5.207 -1.563 1.00 96.31 85 VAL A C 1
ATOM 706 O O . VAL A 1 85 ? -7.522 -6.424 -1.691 1.00 96.31 85 VAL A O 1
ATOM 709 N N . GLY A 1 86 ? -8.193 -4.464 -2.541 1.00 93.62 86 GLY A N 1
ATOM 710 C CA . GLY A 1 86 ? -8.585 -4.965 -3.857 1.00 93.62 86 GLY A CA 1
ATOM 711 C C . GLY A 1 86 ? -7.415 -5.518 -4.674 1.00 93.62 86 GLY A C 1
ATOM 712 O O . GLY A 1 86 ? -7.602 -6.512 -5.376 1.00 93.62 86 GLY A O 1
ATOM 713 N N . LEU A 1 87 ? -6.211 -4.963 -4.512 1.00 95.31 87 LEU A N 1
ATOM 714 C CA . LEU A 1 87 ? -5.047 -5.263 -5.351 1.00 95.31 87 LEU A CA 1
ATOM 715 C C . LEU A 1 87 ? -4.524 -6.694 -5.181 1.00 95.31 87 LEU A C 1
ATOM 717 O O . LEU A 1 87 ? -4.258 -7.372 -6.167 1.00 95.31 87 LEU A O 1
ATOM 721 N N . PHE A 1 88 ? -4.410 -7.183 -3.945 1.00 95.81 88 PHE A N 1
ATOM 722 C CA . PHE A 1 88 ? -3.748 -8.459 -3.649 1.00 95.81 88 PHE A CA 1
ATOM 723 C C . PHE A 1 88 ? -4.671 -9.444 -2.933 1.00 95.81 88 PHE A C 1
ATOM 725 O O . PHE A 1 88 ? -5.535 -9.045 -2.153 1.00 95.81 88 PHE A O 1
ATOM 732 N N . LYS A 1 89 ? -4.474 -10.750 -3.175 1.00 95.56 89 LYS A N 1
ATOM 733 C CA . LYS A 1 89 ? -5.170 -11.820 -2.435 1.00 95.56 89 LYS A CA 1
ATOM 734 C C . LYS A 1 89 ? -4.751 -11.850 -0.967 1.00 95.56 89 LYS A C 1
ATOM 736 O O . LYS A 1 89 ? -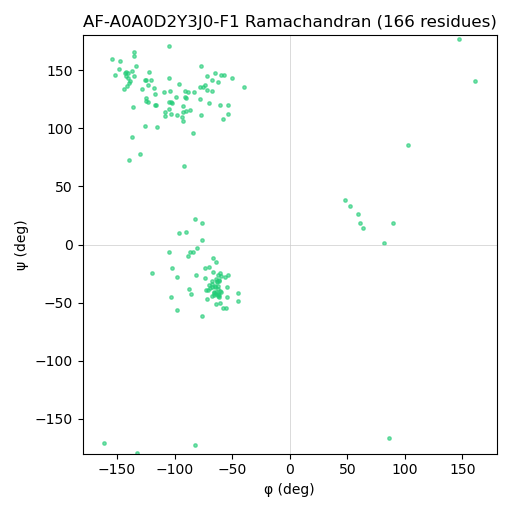5.592 -12.052 -0.100 1.00 95.56 89 LYS A O 1
ATOM 741 N N . ALA A 1 90 ? -3.464 -11.667 -0.711 1.00 97.62 90 ALA A N 1
ATOM 742 C CA . ALA A 1 90 ? -2.908 -11.545 0.621 1.00 97.62 90 ALA A CA 1
ATOM 743 C C . ALA A 1 90 ? -1.822 -10.473 0.604 1.00 97.62 90 ALA A C 1
ATOM 745 O O . ALA A 1 90 ? -1.153 -10.287 -0.415 1.00 97.62 90 ALA A O 1
ATOM 746 N N . PHE A 1 91 ? -1.670 -9.772 1.716 1.00 98.25 91 PHE A N 1
ATOM 747 C CA . PHE A 1 91 ? -0.655 -8.747 1.890 1.00 98.25 91 PHE A CA 1
ATOM 748 C C . PHE A 1 91 ? -0.283 -8.653 3.358 1.00 98.25 91 PHE A C 1
ATOM 750 O O . PHE A 1 91 ? -1.135 -8.800 4.233 1.00 98.25 91 PHE A O 1
ATOM 757 N N . GLU A 1 92 ? 0.982 -8.359 3.607 1.00 98.25 92 GLU A N 1
ATOM 758 C CA . GLU A 1 92 ? 1.493 -8.045 4.925 1.00 98.25 92 GLU A CA 1
ATOM 759 C C . GLU A 1 92 ? 2.577 -6.980 4.786 1.00 98.25 92 GLU A C 1
ATOM 761 O O . GLU A 1 92 ? 3.452 -7.085 3.925 1.00 98.25 92 GLU A O 1
ATOM 766 N N . ALA A 1 93 ? 2.515 -5.952 5.627 1.00 97.50 93 ALA A N 1
ATOM 767 C CA . ALA A 1 93 ? 3.553 -4.939 5.709 1.00 97.50 93 ALA A CA 1
ATOM 768 C C . ALA A 1 93 ? 3.690 -4.390 7.126 1.00 97.50 93 ALA A C 1
ATOM 770 O O . ALA A 1 93 ? 2.717 -4.287 7.876 1.00 97.50 93 ALA A O 1
ATOM 771 N N . LYS A 1 94 ? 4.915 -3.969 7.442 1.00 96.62 94 LYS A N 1
ATOM 772 C CA . LYS A 1 94 ? 5.267 -3.181 8.621 1.00 96.62 94 LYS A CA 1
ATOM 773 C C . LYS A 1 94 ? 5.779 -1.828 8.138 1.00 96.62 94 LYS A C 1
ATOM 775 O O . LYS A 1 94 ? 6.743 -1.781 7.376 1.00 96.62 94 LYS A O 1
ATOM 780 N N . VAL A 1 95 ? 5.121 -0.744 8.534 1.00 96.00 95 VAL A N 1
ATOM 781 C CA . VAL A 1 95 ? 5.391 0.607 8.026 1.00 96.00 95 VAL A CA 1
ATOM 782 C C . VAL A 1 95 ? 5.676 1.550 9.195 1.00 96.00 95 VAL A C 1
ATOM 784 O O . VAL A 1 95 ? 4.848 1.642 10.099 1.00 96.00 95 VAL A O 1
ATOM 787 N N . PRO A 1 96 ? 6.809 2.272 9.207 1.00 93.69 96 PRO A N 1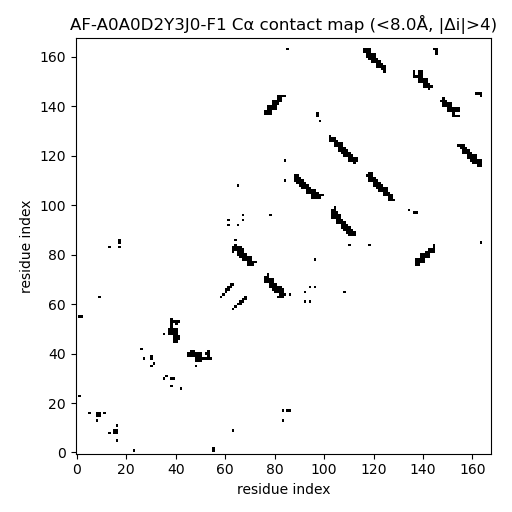
ATOM 788 C CA . PRO A 1 96 ? 7.012 3.362 10.152 1.00 93.69 96 PRO A CA 1
ATOM 789 C C . PRO A 1 96 ? 6.095 4.533 9.795 1.00 93.69 96 PRO A C 1
ATOM 791 O O . PRO A 1 96 ? 6.150 5.056 8.683 1.00 93.69 96 PRO A O 1
ATOM 794 N N . VAL A 1 97 ? 5.239 4.938 10.733 1.00 92.75 97 VAL A N 1
ATOM 795 C CA . VAL A 1 97 ? 4.175 5.931 10.482 1.00 92.75 97 VAL A CA 1
ATOM 796 C C . VAL A 1 97 ? 4.290 7.188 11.339 1.00 92.75 97 VAL A C 1
ATOM 798 O O . VAL A 1 97 ? 3.777 8.241 10.962 1.00 92.75 97 VAL A O 1
ATOM 801 N N . SER A 1 98 ? 4.948 7.090 12.494 1.00 89.69 98 SER A N 1
ATOM 802 C CA . SER A 1 98 ? 5.146 8.192 13.436 1.00 89.69 98 SER A CA 1
ATOM 803 C C . SER A 1 98 ? 6.302 7.862 14.392 1.00 89.69 98 SER A C 1
ATOM 805 O O . SER A 1 98 ? 7.007 6.870 14.206 1.00 89.69 98 SER A O 1
ATOM 807 N N . GLY A 1 99 ? 6.488 8.681 15.423 1.00 86.06 99 GLY A N 1
ATOM 808 C CA . GLY A 1 99 ? 7.566 8.547 16.397 1.00 86.06 99 GLY A CA 1
ATOM 809 C C . GLY A 1 99 ? 8.856 9.228 15.944 1.00 86.06 99 GLY A C 1
ATOM 810 O O . GLY A 1 99 ? 8.870 10.043 15.017 1.00 86.06 99 GLY A O 1
ATOM 811 N N . THR A 1 100 ? 9.943 8.917 16.638 1.00 84.31 100 THR A N 1
ATOM 812 C CA . THR A 1 100 ? 11.283 9.436 16.339 1.00 84.31 100 THR A CA 1
ATOM 813 C C . THR A 1 100 ? 12.124 8.358 15.669 1.00 84.31 100 THR A C 1
ATOM 815 O O . THR A 1 100 ? 11.742 7.192 15.623 1.00 84.31 100 THR A O 1
ATOM 818 N N . TRP A 1 101 ? 13.298 8.730 15.159 1.00 81.94 101 TRP A N 1
ATOM 819 C CA . TRP A 1 101 ? 14.234 7.750 14.604 1.00 81.94 101 TRP A CA 1
ATOM 820 C C . TRP A 1 101 ? 14.706 6.725 15.654 1.00 81.94 101 TRP A C 1
ATOM 822 O O . TRP A 1 101 ? 14.950 5.575 15.308 1.00 81.94 101 TRP A O 1
ATOM 832 N N . GLN A 1 102 ? 14.793 7.121 16.929 1.00 85.31 102 GLN A N 1
ATOM 833 C CA . GLN A 1 102 ? 15.168 6.234 18.035 1.00 85.31 102 GLN A CA 1
ATOM 834 C C . GLN A 1 102 ? 14.004 5.386 18.562 1.00 85.31 102 GLN A C 1
ATOM 836 O O . GLN A 1 102 ? 14.248 4.338 19.147 1.00 85.31 102 GLN A O 1
ATOM 841 N N . GLN A 1 103 ? 12.764 5.855 18.408 1.00 85.62 103 GLN A N 1
ATOM 842 C CA . GLN A 1 103 ? 11.557 5.190 18.905 1.00 85.62 103 GLN A CA 1
ATOM 843 C C . GLN A 1 103 ? 10.432 5.308 17.869 1.00 85.62 103 GLN A C 1
ATOM 845 O O . GLN A 1 103 ? 9.505 6.119 18.032 1.00 85.62 103 GLN A O 1
ATOM 850 N N . PRO A 1 104 ? 10.525 4.561 16.757 1.00 88.94 104 PRO A N 1
ATOM 851 C CA . PRO A 1 104 ? 9.512 4.601 15.722 1.00 88.94 104 PRO A CA 1
ATOM 852 C C . PRO A 1 104 ? 8.233 3.912 16.200 1.00 88.94 104 PRO A C 1
ATOM 854 O O . PRO A 1 104 ? 8.259 2.891 16.890 1.00 88.94 104 PRO A O 1
ATOM 857 N N . ILE A 1 105 ? 7.098 4.453 15.769 1.00 91.31 105 ILE A N 1
ATOM 858 C CA . ILE A 1 105 ? 5.813 3.762 15.834 1.00 91.31 105 ILE A CA 1
ATOM 859 C C . ILE A 1 105 ? 5.618 3.052 14.498 1.00 91.31 105 ILE A C 1
ATOM 861 O O . ILE A 1 105 ? 5.571 3.688 13.437 1.00 91.31 105 ILE A O 1
ATOM 865 N N . LEU A 1 106 ? 5.503 1.730 14.561 1.00 94.44 106 LEU A N 1
ATOM 866 C CA . LEU A 1 106 ? 5.356 0.853 13.411 1.00 94.44 106 LEU A CA 1
ATOM 867 C C . LEU A 1 106 ? 3.904 0.379 13.327 1.00 94.44 106 LEU A C 1
ATOM 869 O O . LEU A 1 106 ? 3.379 -0.229 14.257 1.00 94.44 106 LEU A O 1
ATOM 873 N N . ALA A 1 107 ? 3.256 0.643 12.198 1.00 96.44 107 ALA A N 1
ATOM 874 C CA . ALA A 1 107 ? 1.955 0.083 11.878 1.00 96.44 107 ALA A CA 1
ATOM 875 C C . ALA A 1 107 ? 2.149 -1.234 11.126 1.00 96.44 107 ALA A C 1
ATOM 877 O O . ALA A 1 107 ? 2.834 -1.280 10.100 1.00 96.44 107 ALA A O 1
ATOM 878 N N . ARG A 1 108 ? 1.535 -2.305 11.617 1.00 97.75 108 ARG A N 1
ATOM 879 C CA . ARG A 1 108 ? 1.451 -3.580 10.915 1.00 97.75 108 ARG A CA 1
ATOM 880 C C . ARG A 1 108 ? 0.065 -3.709 10.317 1.00 97.75 108 ARG A C 1
ATOM 882 O O . ARG A 1 108 ? -0.935 -3.666 11.028 1.00 97.75 108 ARG A O 1
ATOM 889 N N . VAL A 1 109 ? 0.023 -3.872 9.004 1.00 98.25 109 VAL A N 1
ATOM 890 C CA . VAL A 1 109 ? -1.206 -4.142 8.267 1.00 98.25 109 VAL A CA 1
ATOM 891 C C . VAL A 1 109 ? -1.083 -5.498 7.602 1.00 98.25 109 VAL A C 1
ATOM 893 O O . VAL A 1 109 ? -0.058 -5.820 6.998 1.00 98.25 109 VAL A O 1
ATOM 896 N N . SER A 1 110 ? -2.135 -6.296 7.703 1.00 98.44 110 SER A N 1
ATOM 897 C CA . SER A 1 110 ? -2.232 -7.541 6.958 1.00 98.44 110 SER A CA 1
ATOM 898 C C . SER A 1 110 ? -3.654 -7.781 6.497 1.00 98.44 110 SER A C 1
ATOM 900 O O . SER A 1 110 ? -4.617 -7.391 7.159 1.00 98.44 110 SER A O 1
ATOM 902 N N . TRP A 1 111 ? -3.797 -8.425 5.346 1.00 98.38 111 TRP A N 1
ATOM 903 C CA . TRP A 1 111 ? -5.085 -8.959 4.946 1.00 98.38 111 TRP A CA 1
ATOM 904 C C . TRP A 1 111 ? -4.968 -10.234 4.138 1.00 98.38 111 TRP A C 1
ATOM 906 O O . TRP A 1 111 ? -3.957 -10.499 3.488 1.00 98.38 111 TRP A O 1
ATOM 916 N N . GLN A 1 112 ? -6.058 -10.994 4.143 1.00 97.50 112 GLN A N 1
ATOM 917 C CA . GLN A 1 112 ? -6.234 -12.170 3.309 1.00 97.50 112 GLN A CA 1
ATOM 918 C C . GLN A 1 112 ? -7.674 -12.249 2.800 1.00 97.50 112 GLN A C 1
ATOM 920 O O . GLN A 1 112 ? -8.620 -12.028 3.555 1.00 97.50 112 GLN A O 1
ATOM 925 N N . LYS A 1 113 ? -7.823 -12.569 1.512 1.00 94.88 113 LYS A N 1
ATOM 926 C CA . LYS A 1 113 ? -9.104 -12.882 0.875 1.00 94.88 113 LYS A CA 1
ATOM 927 C C . LYS A 1 113 ? -9.409 -14.365 1.010 1.00 94.88 113 LYS A C 1
ATOM 929 O O . LYS A 1 113 ? -8.552 -15.205 0.707 1.00 94.88 113 LYS A O 1
ATOM 934 N N . ASP A 1 114 ? -10.621 -14.674 1.438 1.00 90.12 114 ASP A N 1
ATOM 935 C CA . ASP A 1 114 ? -11.127 -16.039 1.465 1.00 90.12 114 ASP A CA 1
ATOM 936 C C . ASP A 1 114 ? -11.676 -16.486 0.096 1.00 90.12 114 ASP A C 1
ATOM 938 O O . ASP A 1 114 ? -11.501 -15.818 -0.926 1.00 90.12 114 ASP A O 1
ATOM 942 N N . GLN A 1 115 ? -12.300 -17.665 0.064 1.00 86.12 115 GLN A N 1
ATOM 943 C CA . GLN A 1 115 ? -12.888 -18.237 -1.152 1.00 86.12 115 GLN A CA 1
ATOM 944 C C . GLN A 1 115 ? -14.138 -17.480 -1.634 1.00 86.12 115 GLN A C 1
ATOM 946 O O . GLN A 1 115 ? -14.484 -17.575 -2.808 1.00 86.12 115 GLN A O 1
ATOM 951 N N . ASN A 1 116 ? -14.777 -16.702 -0.757 1.00 85.62 116 ASN A N 1
ATOM 952 C CA . ASN A 1 116 ? -15.985 -15.924 -1.025 1.00 85.62 116 ASN A CA 1
ATOM 953 C C . ASN A 1 116 ? -15.675 -14.457 -1.376 1.00 85.62 116 ASN A C 1
ATOM 955 O O . ASN A 1 116 ? -16.590 -13.639 -1.449 1.00 85.62 116 ASN A O 1
ATOM 959 N N . ASN A 1 117 ? -14.399 -14.114 -1.598 1.00 85.06 117 ASN A N 1
ATOM 960 C CA . ASN A 1 117 ? -13.903 -12.742 -1.760 1.00 85.06 117 ASN A CA 1
ATOM 961 C C . ASN A 1 117 ? -14.131 -11.830 -0.538 1.00 85.06 117 ASN A C 1
ATOM 963 O O . ASN A 1 117 ? -14.029 -10.605 -0.662 1.00 85.06 117 ASN A O 1
ATOM 967 N N . GLU A 1 118 ? -14.375 -12.392 0.647 1.00 93.50 118 GLU A N 1
ATOM 968 C CA . GLU A 1 118 ? -14.353 -11.622 1.887 1.00 93.50 118 GLU A CA 1
ATOM 969 C C . GLU A 1 118 ? -12.900 -11.383 2.308 1.00 93.50 118 GLU A C 1
ATOM 971 O O . GLU A 1 118 ? -12.050 -12.274 2.252 1.00 93.50 118 GLU A O 1
ATOM 976 N N . VAL A 1 119 ? -12.599 -10.155 2.717 1.00 96.88 119 VAL A N 1
ATOM 977 C CA . VAL A 1 119 ? -11.265 -9.731 3.141 1.00 96.88 119 VAL A CA 1
ATOM 978 C C . VAL A 1 119 ? -11.243 -9.644 4.660 1.00 96.88 119 VAL A C 1
ATOM 980 O O . VAL A 1 119 ? -11.992 -8.868 5.252 1.00 96.88 119 VAL A O 1
ATOM 983 N N . PHE A 1 120 ? -10.330 -10.374 5.289 1.00 97.50 120 PHE A N 1
ATOM 984 C CA . PHE A 1 120 ? -10.000 -10.205 6.701 1.00 97.50 120 PHE A CA 1
ATOM 985 C C . PHE A 1 120 ? -8.828 -9.236 6.810 1.00 97.50 120 PHE A C 1
ATOM 987 O O . PHE A 1 120 ? -7.713 -9.602 6.455 1.00 97.50 120 PHE A O 1
ATOM 994 N N . LEU A 1 121 ? -9.082 -8.002 7.245 1.00 98.38 121 LEU A N 1
ATOM 995 C CA . LEU A 1 121 ? -8.094 -6.930 7.387 1.00 98.38 121 LEU A CA 1
ATOM 996 C C . LEU A 1 121 ? -7.733 -6.748 8.862 1.00 98.38 121 LEU A C 1
ATOM 998 O O . LEU A 1 121 ? -8.621 -6.617 9.700 1.00 98.38 121 LEU A O 1
ATOM 1002 N N . THR A 1 122 ? -6.443 -6.682 9.169 1.00 98.50 122 THR A N 1
ATOM 1003 C CA . THR A 1 122 ? -5.914 -6.401 10.509 1.00 98.50 122 THR A CA 1
ATOM 1004 C C . THR A 1 122 ? -5.002 -5.184 10.467 1.00 98.50 122 THR A C 1
ATOM 1006 O O . THR A 1 122 ? -4.172 -5.056 9.566 1.00 98.50 122 THR A O 1
ATOM 1009 N N . LEU A 1 123 ? -5.144 -4.316 11.465 1.00 98.31 123 LEU A N 1
ATOM 1010 C CA . LEU A 1 123 ? -4.244 -3.211 11.767 1.00 98.31 123 LEU A CA 1
ATOM 1011 C C . LEU A 1 123 ? -3.786 -3.337 13.220 1.00 98.31 123 LEU A C 1
ATOM 1013 O O . LEU A 1 123 ? -4.612 -3.366 14.135 1.00 98.31 123 LEU A O 1
ATOM 1017 N N . SER A 1 124 ? -2.480 -3.395 13.440 1.00 97.19 124 SER A N 1
ATOM 1018 C CA . SER A 1 124 ? -1.882 -3.395 14.773 1.00 97.19 124 SER A CA 1
ATOM 1019 C C . SER A 1 124 ? -0.684 -2.459 14.852 1.00 97.19 124 SER A C 1
ATOM 1021 O O . SER A 1 124 ? -0.147 -2.032 13.831 1.00 97.19 124 SER A O 1
ATOM 1023 N N . TRP A 1 125 ? -0.254 -2.155 16.071 1.00 94.44 125 TRP A N 1
ATOM 1024 C CA . TRP A 1 125 ? 0.797 -1.174 16.331 1.00 94.44 125 TRP A CA 1
ATOM 1025 C C . TRP A 1 125 ? 1.916 -1.788 17.163 1.00 94.44 125 TRP A C 1
ATOM 1027 O O . TRP A 1 125 ? 1.661 -2.565 18.082 1.00 94.44 125 TRP A O 1
ATOM 1037 N N . GLU A 1 126 ? 3.150 -1.419 16.849 1.00 91.62 126 GLU A N 1
ATOM 1038 C CA . GLU A 1 126 ? 4.344 -1.784 17.604 1.00 91.62 126 GLU A CA 1
ATOM 1039 C C . GLU A 1 126 ? 5.132 -0.505 17.915 1.00 91.62 126 GLU A C 1
ATOM 1041 O O . GLU A 1 126 ? 5.333 0.336 17.035 1.00 91.62 126 GLU A O 1
ATOM 1046 N N . SER A 1 127 ? 5.582 -0.353 19.160 1.00 81.25 127 SER A N 1
ATOM 1047 C CA . SER A 1 127 ? 6.517 0.700 19.564 1.00 81.25 127 SER A CA 1
ATOM 1048 C C . SER A 1 127 ? 7.807 0.057 20.052 1.00 81.25 127 SER A C 1
ATOM 1050 O O . SER A 1 127 ? 7.789 -0.714 21.012 1.00 81.25 127 SER A O 1
ATOM 1052 N N . GLU A 1 128 ? 8.928 0.371 19.409 1.00 62.22 128 GLU A N 1
ATOM 1053 C CA . GLU A 1 128 ? 10.247 -0.030 19.902 1.00 62.22 128 GLU A CA 1
ATOM 1054 C C . GLU A 1 128 ? 10.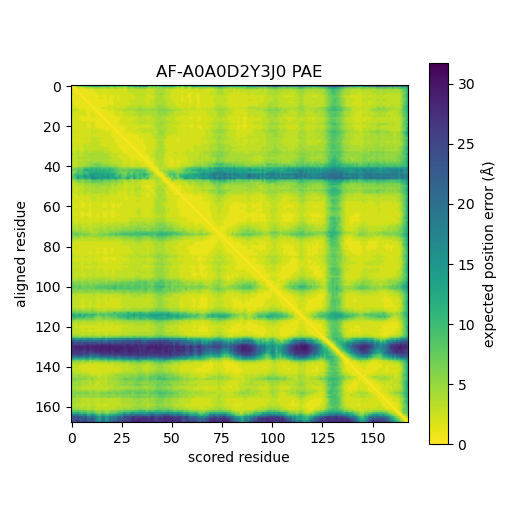714 1.008 20.939 1.00 62.22 128 GLU A C 1
ATOM 1056 O O . GLU A 1 128 ? 11.193 2.085 20.589 1.00 62.22 128 GLU A O 1
ATOM 1061 N N . GLY A 1 129 ? 10.492 0.719 22.226 1.00 54.53 129 GLY A N 1
ATOM 1062 C CA . GLY A 1 129 ? 10.928 1.550 23.355 1.00 54.53 129 GLY A CA 1
ATOM 1063 C C . GLY A 1 129 ? 10.161 1.247 24.646 1.00 54.53 129 GLY A C 1
ATOM 1064 O O . GLY A 1 129 ? 8.957 1.004 24.596 1.00 54.53 129 GLY A O 1
ATOM 1065 N N . ASP A 1 130 ? 10.862 1.252 25.786 1.00 46.34 130 ASP A N 1
ATOM 1066 C CA . ASP A 1 130 ? 10.257 1.107 27.116 1.00 46.34 130 ASP A CA 1
ATOM 1067 C C . ASP A 1 130 ? 9.189 2.184 27.366 1.00 46.34 130 ASP A C 1
ATOM 1069 O O . ASP A 1 130 ? 9.282 3.319 26.894 1.00 46.34 130 ASP A O 1
ATOM 1073 N N . GLU A 1 131 ? 8.156 1.780 28.103 1.00 47.72 131 GLU A N 1
ATOM 1074 C CA . GLU A 1 131 ? 6.935 2.518 28.409 1.00 47.72 131 GLU A CA 1
ATOM 1075 C C . GLU A 1 131 ? 7.144 4.019 28.701 1.00 47.72 131 GLU A C 1
ATOM 1077 O O . GLU A 1 131 ? 7.971 4.395 29.533 1.00 47.72 131 GLU A O 1
ATOM 1082 N N . LYS A 1 132 ? 6.254 4.833 28.101 1.00 45.62 132 LYS A N 1
ATOM 1083 C CA . LYS A 1 132 ? 6.016 6.291 28.250 1.00 45.62 132 LYS A CA 1
ATOM 1084 C C . LYS A 1 132 ? 6.573 7.155 27.115 1.00 45.62 132 LYS A C 1
ATOM 1086 O O . LYS A 1 132 ? 7.616 7.790 27.233 1.00 45.62 132 LYS A O 1
ATOM 1091 N N . GLN A 1 133 ? 5.783 7.293 26.050 1.00 51.84 133 GLN A N 1
ATOM 1092 C CA . GLN A 1 133 ? 5.888 8.456 25.168 1.00 51.84 133 GLN A CA 1
ATOM 1093 C C . GLN A 1 133 ? 4.960 9.575 25.666 1.00 51.84 133 GLN A C 1
ATOM 1095 O O . GLN A 1 133 ? 3.742 9.445 25.611 1.00 51.84 133 GLN A O 1
ATOM 1100 N N . GLU A 1 134 ? 5.544 10.700 26.086 1.00 45.91 134 GLU A N 1
ATOM 1101 C CA . GLU A 1 134 ? 4.871 12.003 26.272 1.00 45.91 134 GLU A CA 1
ATOM 1102 C C . GLU A 1 134 ? 4.730 12.785 24.941 1.00 45.91 134 GLU A C 1
ATOM 1104 O O . GLU A 1 134 ? 4.582 14.006 24.917 1.00 45.91 134 GLU A O 1
ATOM 1109 N N . GLY A 1 135 ? 4.787 12.096 23.796 1.00 55.75 135 GLY A N 1
ATOM 1110 C CA . GLY A 1 135 ? 4.566 12.692 22.478 1.00 55.75 135 GLY A CA 1
ATOM 1111 C C . GLY A 1 135 ? 3.096 12.616 22.072 1.00 55.75 135 GLY A C 1
ATOM 1112 O O . GLY A 1 135 ? 2.492 11.548 22.147 1.00 55.75 135 GLY A O 1
ATOM 1113 N N . LYS A 1 136 ? 2.518 13.731 21.601 1.00 63.78 136 LYS A N 1
ATOM 1114 C CA . LYS A 1 136 ? 1.156 13.762 21.044 1.00 63.78 136 LYS A CA 1
ATOM 1115 C C . LYS A 1 136 ? 1.066 12.772 19.872 1.00 63.78 136 LYS A C 1
ATOM 1117 O O . LYS A 1 136 ? 1.651 13.015 18.815 1.00 63.78 136 LYS A O 1
ATOM 1122 N N . GLN A 1 137 ? 0.369 11.652 20.069 1.00 77.69 137 GLN A N 1
ATOM 1123 C CA . GLN A 1 137 ? 0.085 10.702 18.993 1.00 77.69 137 GLN A CA 1
ATOM 1124 C C . GLN A 1 137 ? -0.756 11.394 17.919 1.00 77.69 137 GLN A C 1
ATOM 1126 O O . GLN A 1 137 ? -1.634 12.198 18.229 1.00 77.69 137 GLN A O 1
ATOM 1131 N N . LEU A 1 138 ? -0.451 11.107 16.652 1.00 87.56 138 LEU A N 1
ATOM 1132 C CA . LEU A 1 138 ? -1.263 11.609 15.551 1.00 87.56 138 LEU A CA 1
ATOM 1133 C C . LEU A 1 138 ? -2.594 10.849 15.561 1.00 87.56 138 LEU A C 1
ATOM 1135 O O . LEU A 1 138 ? -2.554 9.615 15.625 1.00 87.56 138 LEU A O 1
ATOM 1139 N N . PRO A 1 139 ? -3.741 11.538 15.449 1.00 93.62 139 PRO A N 1
ATOM 1140 C CA . PRO A 1 139 ? -4.998 10.851 15.219 1.00 93.62 139 PRO A CA 1
ATOM 1141 C C . PRO A 1 139 ? -4.908 10.056 13.912 1.00 93.62 139 PRO A C 1
ATOM 1143 O O . PRO A 1 139 ? -4.237 10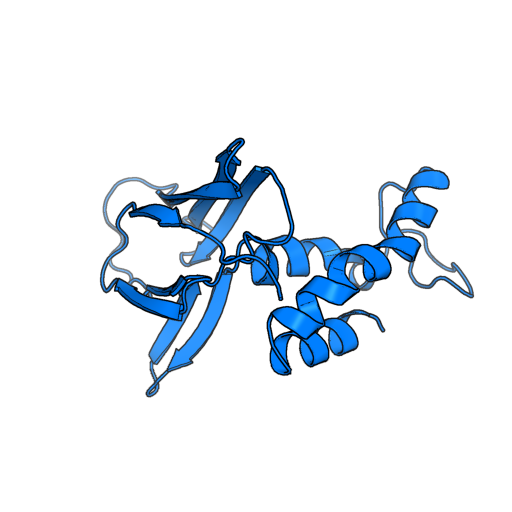.465 12.952 1.00 93.62 139 PRO A O 1
ATOM 1146 N N . VAL A 1 140 ? -5.570 8.903 13.883 1.00 96.44 140 VAL A N 1
ATOM 1147 C CA . VAL A 1 140 ? -5.597 8.018 12.717 1.00 96.44 140 VAL A CA 1
ATOM 1148 C C . VAL A 1 140 ? -6.976 8.067 12.089 1.00 96.44 140 VAL A C 1
ATOM 1150 O O 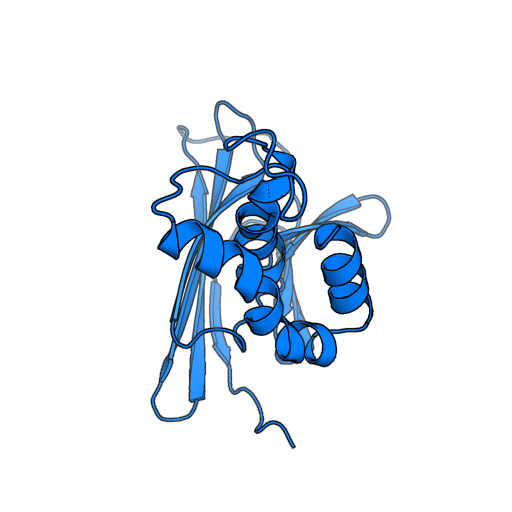. VAL A 1 140 ? -7.942 7.602 12.683 1.00 96.44 140 VAL A O 1
ATOM 1153 N N . HIS A 1 141 ? -7.073 8.592 10.873 1.00 97.25 141 HIS A N 1
ATOM 1154 C CA . HIS A 1 141 ? -8.308 8.579 10.096 1.00 97.25 141 HIS A CA 1
ATOM 1155 C C . HIS A 1 141 ? -8.311 7.361 9.181 1.00 97.25 141 HIS A C 1
ATOM 1157 O O . HIS A 1 141 ? -7.533 7.249 8.231 1.00 97.25 141 HIS A O 1
ATOM 1163 N N . ILE A 1 142 ? -9.175 6.417 9.513 1.00 97.75 142 ILE A N 1
ATOM 1164 C CA . ILE A 1 142 ? -9.359 5.154 8.819 1.00 97.75 142 ILE A CA 1
ATOM 1165 C C . ILE A 1 142 ? -10.426 5.349 7.754 1.00 97.75 142 ILE A C 1
ATOM 1167 O O . ILE A 1 142 ? -11.534 5.784 8.056 1.00 97.75 142 ILE A O 1
ATOM 1171 N N . ILE A 1 143 ? -10.095 4.990 6.518 1.00 97.06 143 ILE A N 1
ATOM 1172 C CA . ILE A 1 143 ? -11.000 5.026 5.372 1.00 97.06 143 ILE A CA 1
ATOM 1173 C C . ILE A 1 143 ? -10.997 3.630 4.760 1.00 97.06 143 ILE A C 1
ATOM 1175 O O . ILE A 1 143 ? -10.058 3.231 4.064 1.00 97.06 143 ILE A O 1
ATOM 1179 N N . LEU A 1 144 ? -12.042 2.859 5.040 1.00 96.06 144 LEU A N 1
ATOM 1180 C CA . LEU A 1 144 ? -12.157 1.495 4.545 1.00 96.06 144 LEU A CA 1
ATOM 1181 C C . LEU A 1 144 ? -12.576 1.481 3.065 1.00 96.06 144 LEU A C 1
ATOM 1183 O O . LEU A 1 144 ? -13.298 2.371 2.609 1.00 96.06 144 LEU A O 1
ATOM 1187 N N . PRO A 1 145 ? -12.219 0.427 2.310 1.00 91.38 145 PRO A N 1
ATOM 1188 C CA . PRO A 1 145 ? -12.692 0.217 0.936 1.00 91.38 145 PRO A CA 1
ATOM 1189 C C . PRO A 1 145 ? -14.222 0.248 0.785 1.00 91.38 145 PRO A C 1
ATOM 1191 O O . PRO A 1 145 ? -14.742 0.588 -0.273 1.00 91.38 145 PRO A O 1
ATOM 1194 N N . THR A 1 146 ? -14.951 -0.076 1.855 1.00 89.50 146 THR A N 1
ATOM 1195 C CA . THR A 1 146 ? -16.418 -0.009 1.949 1.00 89.50 146 THR A CA 1
ATOM 1196 C C . THR A 1 146 ? -16.959 1.418 2.121 1.00 89.50 146 THR A C 1
ATOM 1198 O O . THR A 1 146 ? -18.164 1.586 2.284 1.00 89.50 146 THR A O 1
ATOM 1201 N N . ARG A 1 147 ? -16.092 2.444 2.088 1.00 88.25 147 ARG A N 1
ATOM 1202 C CA . ARG A 1 147 ? -16.379 3.866 2.374 1.00 88.25 147 ARG A CA 1
ATOM 1203 C C . ARG A 1 147 ? -16.822 4.155 3.809 1.00 88.25 147 ARG A C 1
ATOM 1205 O O . ARG A 1 147 ? -17.332 5.233 4.092 1.00 88.25 147 ARG A O 1
ATOM 1212 N N . GLN A 1 148 ? -16.634 3.198 4.710 1.00 92.94 148 GLN A N 1
ATOM 1213 C CA . GLN A 1 148 ? -16.769 3.441 6.139 1.00 92.94 148 GLN A CA 1
ATOM 1214 C C . GLN A 1 148 ? -15.551 4.213 6.633 1.00 92.94 148 GLN A C 1
ATOM 1216 O O . GLN A 1 148 ? -14.417 3.873 6.285 1.00 92.94 148 GLN A O 1
ATOM 1221 N N . GLU A 1 149 ? -15.800 5.223 7.457 1.00 95.88 149 GLU A N 1
ATOM 1222 C CA . GLU A 1 149 ? -14.759 6.050 8.048 1.00 95.88 149 GLU A CA 1
ATOM 1223 C C . GLU A 1 149 ? -14.818 5.981 9.573 1.00 95.88 149 GLU A C 1
ATOM 1225 O O . GLU A 1 149 ? -15.896 5.943 10.168 1.00 95.88 149 GLU A O 1
ATOM 1230 N N . GLU A 1 150 ? -13.649 5.958 10.199 1.00 95.75 150 GLU A N 1
ATOM 1231 C CA . GLU A 1 150 ? -13.475 5.969 11.651 1.00 95.75 150 GLU A CA 1
ATOM 1232 C C . GLU A 1 150 ? -12.252 6.822 11.992 1.00 95.75 150 GLU A C 1
ATOM 1234 O O . GLU A 1 150 ? -11.286 6.862 11.232 1.00 95.75 150 GLU A O 1
ATOM 1239 N N . VAL A 1 151 ? -12.270 7.490 13.143 1.00 95.56 151 VAL A N 1
ATOM 1240 C CA . VAL A 1 151 ? -11.106 8.215 13.659 1.00 95.56 151 VAL A CA 1
ATOM 1241 C C . VAL A 1 151 ? -10.667 7.582 14.972 1.00 95.56 151 VAL A C 1
ATOM 1243 O O . VAL A 1 151 ? -11.480 7.371 15.871 1.00 95.56 151 VAL A O 1
ATOM 1246 N N . LEU A 1 152 ? -9.375 7.275 15.080 1.00 93.00 152 LEU A N 1
ATOM 1247 C CA . LEU A 1 152 ? -8.739 6.847 16.318 1.00 93.00 152 LEU A CA 1
ATOM 1248 C C . LEU A 1 152 ? -7.946 8.006 16.908 1.00 93.00 152 LEU A C 1
ATOM 1250 O O . LEU A 1 152 ? -6.904 8.381 16.376 1.00 93.00 152 LEU A O 1
ATOM 1254 N N . GLU A 1 153 ? -8.405 8.514 18.047 1.00 90.00 153 GLU A N 1
ATOM 1255 C CA . GLU A 1 153 ? -7.659 9.494 18.851 1.00 90.00 153 GLU A CA 1
ATOM 1256 C C . GLU A 1 153 ? -6.473 8.857 19.591 1.00 90.00 153 GLU A C 1
ATOM 1258 O O . GLU A 1 153 ? -5.545 9.527 20.032 1.00 90.00 153 GLU A O 1
ATOM 1263 N N . THR A 1 154 ? -6.501 7.535 19.761 1.00 87.94 154 THR A N 1
ATOM 1264 C CA . THR A 1 154 ? -5.435 6.761 20.401 1.00 87.94 154 THR A CA 1
ATOM 1265 C C . THR A 1 154 ? -5.222 5.467 19.637 1.00 87.94 154 THR A C 1
ATOM 1267 O O . THR A 1 154 ? -6.183 4.815 19.211 1.00 87.94 154 THR A O 1
ATOM 1270 N N . LEU A 1 155 ? -3.955 5.085 19.464 1.00 89.81 155 LEU A N 1
ATOM 1271 C CA . LEU A 1 155 ? -3.594 3.871 18.739 1.00 89.81 155 LEU A CA 1
ATOM 1272 C C . LEU A 1 155 ? -4.201 2.642 19.420 1.00 89.81 155 LEU A C 1
ATOM 1274 O O . LEU A 1 155 ? -3.934 2.347 20.582 1.00 89.81 155 LEU A O 1
ATOM 1278 N N . SER A 1 156 ? -5.029 1.919 18.673 1.00 92.38 156 SER A N 1
ATOM 1279 C CA . SER A 1 156 ? -5.661 0.680 19.113 1.00 92.38 156 SER A CA 1
ATOM 1280 C C . SER A 1 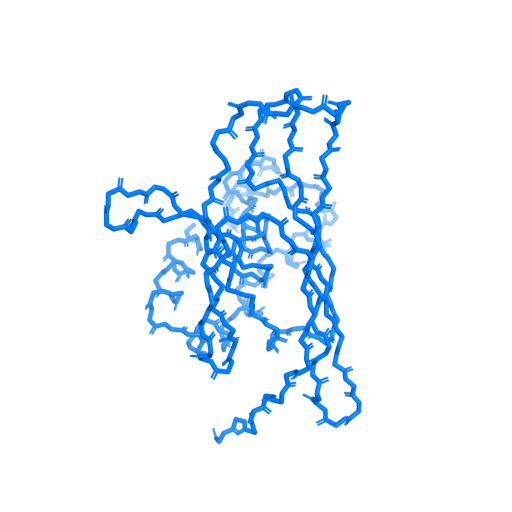156 ? -5.688 -0.319 17.966 1.00 92.38 156 SER A C 1
ATOM 1282 O O . SER A 1 156 ? -5.839 0.054 16.800 1.00 92.38 156 SER A O 1
ATOM 1284 N N . ASN A 1 157 ? -5.491 -1.596 18.290 1.00 96.38 157 ASN A N 1
ATOM 1285 C CA . ASN A 1 157 ? -5.544 -2.658 17.293 1.00 96.38 157 ASN A CA 1
ATOM 1286 C C . ASN A 1 157 ? -6.975 -2.804 16.773 1.00 96.38 157 ASN A C 1
ATOM 1288 O O . ASN A 1 157 ? -7.941 -2.720 17.536 1.00 96.38 157 ASN A O 1
ATOM 1292 N N . LYS A 1 158 ? -7.105 -3.056 15.476 1.00 97.69 158 LYS A N 1
ATOM 1293 C CA . LYS A 1 158 ? -8.388 -3.181 14.795 1.00 97.69 158 LYS A CA 1
ATOM 1294 C C . LYS A 1 158 ? -8.382 -4.350 13.830 1.00 97.69 158 LYS A C 1
ATOM 1296 O O . LYS A 1 158 ? -7.358 -4.705 13.247 1.00 97.69 158 LYS A O 1
ATOM 1301 N N . GLN A 1 159 ? -9.559 -4.933 13.661 1.00 97.50 159 GLN A N 1
ATOM 1302 C CA . GLN A 1 159 ? -9.807 -6.005 12.715 1.00 97.50 159 GLN A CA 1
ATOM 1303 C C . GLN A 1 159 ? -11.143 -5.760 12.033 1.00 97.50 159 GLN A C 1
ATOM 1305 O O . GLN A 1 159 ? -12.108 -5.341 12.673 1.00 97.50 159 GLN A O 1
ATOM 1310 N N . TRP A 1 160 ? -11.196 -6.049 10.740 1.00 97.25 160 TRP A N 1
ATOM 1311 C CA . TRP A 1 160 ? -12.398 -5.911 9.937 1.00 97.25 160 TRP A CA 1
ATOM 1312 C C . TRP A 1 160 ? -12.584 -7.130 9.052 1.00 97.25 160 TRP A C 1
ATOM 1314 O O . TRP A 1 160 ? -11.627 -7.694 8.520 1.00 97.25 160 TRP A O 1
ATOM 1324 N N . LYS A 1 161 ? -13.850 -7.485 8.850 1.00 95.81 161 LYS A N 1
ATOM 1325 C CA . LYS A 1 161 ? -14.277 -8.408 7.808 1.00 95.81 161 LYS A CA 1
ATOM 1326 C C . LYS A 1 161 ? -15.012 -7.593 6.748 1.00 95.81 161 LYS A C 1
ATOM 1328 O O . LYS A 1 161 ? -16.072 -7.039 7.026 1.00 95.81 161 LYS A O 1
ATOM 1333 N N . LEU A 1 162 ? -14.417 -7.459 5.568 1.00 94.44 162 LEU A N 1
ATOM 1334 C CA . LEU A 1 162 ? -14.912 -6.603 4.491 1.00 94.44 162 LEU A CA 1
ATOM 1335 C C . LEU A 1 162 ? -15.453 -7.465 3.352 1.00 94.44 162 LEU A C 1
ATOM 1337 O O . LEU A 1 162 ? -14.759 -8.356 2.868 1.00 94.44 162 LEU A O 1
ATOM 1341 N N . SER A 1 163 ? -16.655 -7.156 2.872 1.00 89.75 163 SER A N 1
ATOM 1342 C CA . SER A 1 163 ? -17.164 -7.699 1.613 1.00 89.75 163 SER A CA 1
ATOM 1343 C C . SER A 1 163 ? -16.923 -6.668 0.515 1.00 89.75 163 SER A C 1
ATOM 1345 O O . SER A 1 163 ? -17.496 -5.576 0.537 1.00 89.75 163 SER A O 1
ATOM 1347 N N . LEU A 1 164 ? -16.020 -6.976 -0.416 1.00 82.06 164 LEU A N 1
ATOM 1348 C CA . LEU A 1 164 ? -15.838 -6.154 -1.606 1.00 82.06 164 LEU A CA 1
ATOM 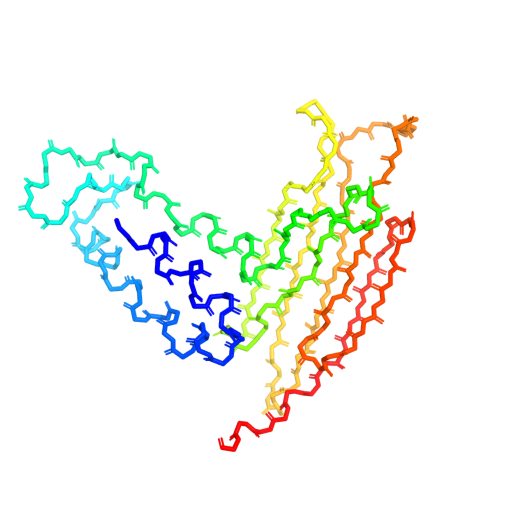1349 C C . LEU A 1 164 ? -16.993 -6.488 -2.550 1.00 82.06 164 LEU A C 1
ATOM 1351 O O . LEU A 1 164 ? -17.057 -7.606 -3.059 1.00 82.06 164 LEU A O 1
ATOM 1355 N N . GLY A 1 165 ? -17.915 -5.546 -2.760 1.00 67.19 165 GLY A N 1
ATOM 1356 C CA . GLY A 1 165 ? -18.979 -5.721 -3.749 1.00 67.19 165 GLY A CA 1
ATOM 1357 C C . GLY A 1 165 ? -18.394 -6.151 -5.098 1.00 67.19 165 GLY A C 1
ATOM 1358 O O . GLY A 1 165 ? -17.295 -5.725 -5.466 1.00 67.19 165 GLY A O 1
ATOM 1359 N N . SER A 1 166 ? -19.101 -7.020 -5.825 1.00 53.22 166 SER A N 1
ATOM 1360 C CA . SER A 1 166 ? -18.701 -7.412 -7.177 1.00 53.22 166 SER A CA 1
ATOM 1361 C C . SER A 1 166 ? -18.516 -6.152 -8.021 1.00 53.22 166 SER A C 1
ATOM 1363 O O . SER A 1 166 ? -19.468 -5.383 -8.163 1.00 53.22 166 SER A O 1
ATOM 1365 N N . LYS A 1 167 ? -17.300 -5.932 -8.544 1.00 53.28 167 LYS A N 1
ATOM 1366 C CA . LYS A 1 167 ? -17.037 -4.888 -9.545 1.00 53.28 167 LYS A CA 1
ATOM 1367 C C . LYS A 1 167 ? -18.037 -5.122 -10.691 1.00 53.28 167 LYS A C 1
ATOM 1369 O O . LYS A 1 167 ? -18.004 -6.201 -11.282 1.00 53.28 167 LYS A O 1
ATOM 1374 N N . GLN A 1 168 ? -18.986 -4.197 -10.876 1.00 30.55 168 GLN A N 1
ATOM 1375 C CA . GLN A 1 168 ? -19.880 -4.184 -12.041 1.00 30.55 168 GLN A CA 1
ATOM 1376 C C . GLN A 1 168 ? -19.082 -3.861 -13.299 1.00 30.55 168 GLN A C 1
ATOM 1378 O O . GLN A 1 168 ? -18.106 -3.086 -13.177 1.00 30.55 168 GLN A O 1
#

Foldseek 3Di:
DVQVVLVVQVVVHLVSNLVCVVVSCPVVVVCVVVVQPAFFPDPPPSPDSHDCVRVVVVCCCVCPAQNWDWDQDPNAIATEGEHSCVNDQKDWDWDFRDDDPQKTKIWIWIWHADPQRKIKIKIAIDIDDPDDDPDQDHWYWYQYPVRDIDIHSDGDIDIDTDDDPPDD

Organism: Fusarium oxysporum (strain Fo5176) (NCBI:txid660025)

Solvent-accessible surface area (backbone atoms only — not comparable to full-atom values): 9911 Å² total; per-residue (Å²): 120,66,66,63,55,52,52,50,27,57,69,77,27,68,68,63,28,61,75,42,53,72,68,71,44,52,68,59,54,54,40,48,75,69,69,49,91,54,30,44,62,45,95,84,76,54,85,39,59,72,30,77,90,47,48,52,64,66,51,45,51,47,38,48,41,62,6,48,41,80,46,76,56,98,89,39,67,32,37,35,39,38,41,43,68,86,81,49,63,58,51,75,49,78,40,82,77,49,72,46,96,87,37,38,30,31,39,36,40,37,36,40,50,53,96,84,55,35,32,44,38,38,41,39,76,48,66,57,68,81,91,80,79,95,63,86,70,63,34,35,41,36,39,43,86,83,72,50,73,51,75,34,79,58,97,69,72,47,73,47,80,41,75,67,73,80,85,126